Protein AF-A0A846X048-F1 (af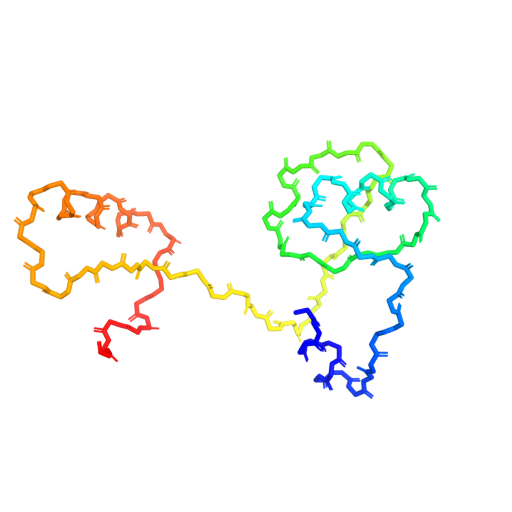db_monomer_lite)

Organism: NCBI:txid44753

pLDDT: mean 86.76, std 13.78, range [33.53, 97.38]

Secondary structure (DSSP, 8-state):
-HHHHHHTT-----S---S-HHHHHHHHHTTS------GGGGGS--TT------TTPPPPPP-----TT---HHHHHHHHHHHTTTT--STT---

Structure (mmCIF, N/CA/C/O backbone):
data_AF-A0A846X048-F1
#
_entry.id   AF-A0A846X048-F1
#
loop_
_atom_site.group_PDB
_atom_site.id
_atom_site.type_symbol
_atom_site.label_atom_id
_atom_site.label_alt_id
_atom_site.label_comp_id
_atom_site.label_asym_id
_atom_site.label_entity_id
_atom_site.label_seq_id
_atom_site.pdbx_PDB_ins_code
_atom_site.Cartn_x
_atom_site.Cartn_y
_atom_site.Cartn_z
_atom_site.occupancy
_atom_site.B_iso_or_equiv
_atom_site.auth_seq_id
_atom_site.auth_comp_id
_atom_site.auth_asym_id
_atom_site.auth_atom_id
_atom_site.pdbx_PDB_model_num
ATOM 1 N N . MET A 1 1 ? -6.714 -0.535 -4.211 1.00 75.38 1 MET A N 1
ATOM 2 C CA . MET A 1 1 ? -7.316 -0.101 -2.929 1.00 75.38 1 MET A CA 1
ATOM 3 C C . MET A 1 1 ? -8.778 0.300 -3.096 1.00 75.38 1 MET A C 1
ATOM 5 O O . MET A 1 1 ? -9.628 -0.498 -2.744 1.00 75.38 1 MET A O 1
ATOM 9 N N . VAL A 1 2 ? -9.117 1.455 -3.695 1.00 84.69 2 VAL A N 1
ATOM 10 C CA . VAL A 1 2 ? -10.539 1.811 -3.945 1.00 84.69 2 VAL A CA 1
ATOM 11 C C . VAL A 1 2 ? -11.227 0.793 -4.862 1.00 84.69 2 VAL A C 1
ATOM 13 O O . VAL A 1 2 ? -12.351 0.398 -4.581 1.00 84.69 2 VAL A O 1
ATOM 16 N N . ARG A 1 3 ? -10.525 0.311 -5.900 1.00 85.12 3 ARG A N 1
ATOM 17 C CA . ARG A 1 3 ? -10.995 -0.790 -6.762 1.00 85.12 3 ARG A CA 1
ATOM 18 C C . ARG A 1 3 ? -11.280 -2.070 -5.978 1.00 85.12 3 ARG A C 1
ATOM 20 O O . ARG A 1 3 ? -12.325 -2.662 -6.176 1.00 85.12 3 ARG A O 1
ATOM 27 N N . THR A 1 4 ? -10.416 -2.420 -5.027 1.00 87.19 4 THR A N 1
ATOM 28 C CA . THR A 1 4 ? -10.597 -3.568 -4.128 1.00 87.19 4 THR A CA 1
ATOM 29 C C . THR A 1 4 ? -11.887 -3.446 -3.307 1.00 87.19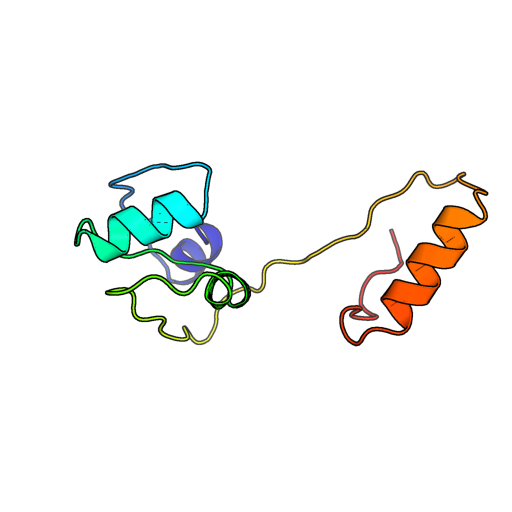 4 THR A C 1
ATOM 31 O O . THR A 1 4 ? -12.671 -4.384 -3.259 1.00 87.19 4 THR A O 1
ATOM 34 N N . CYS A 1 5 ? -12.163 -2.277 -2.715 1.00 89.19 5 CYS A N 1
ATOM 35 C CA . CYS A 1 5 ? -13.426 -2.039 -2.004 1.00 89.19 5 CYS A CA 1
ATOM 36 C C . CYS A 1 5 ? -14.640 -2.102 -2.945 1.00 89.19 5 CYS A C 1
ATOM 38 O O . CYS A 1 5 ? -15.656 -2.701 -2.603 1.00 89.19 5 CYS A O 1
ATOM 40 N N . ALA A 1 6 ? -14.518 -1.521 -4.143 1.00 89.56 6 ALA A N 1
ATOM 41 C CA . ALA A 1 6 ? -15.578 -1.540 -5.145 1.00 89.56 6 ALA A CA 1
ATOM 42 C C . ALA A 1 6 ? -15.881 -2.963 -5.645 1.00 89.56 6 ALA A C 1
ATOM 44 O O . ALA A 1 6 ? -17.049 -3.314 -5.777 1.00 89.56 6 ALA A O 1
ATOM 45 N N . ALA A 1 7 ? -14.856 -3.794 -5.860 1.00 87.88 7 ALA A N 1
ATOM 46 C CA . ALA A 1 7 ? -15.000 -5.209 -6.202 1.00 87.88 7 ALA A CA 1
ATOM 47 C C . ALA A 1 7 ? -15.701 -6.000 -5.084 1.00 87.88 7 ALA A C 1
ATOM 49 O O . ALA A 1 7 ? -16.489 -6.896 -5.366 1.00 87.88 7 ALA A O 1
ATOM 50 N N . ALA A 1 8 ? -15.493 -5.606 -3.824 1.00 88.94 8 ALA A N 1
ATOM 51 C CA . ALA A 1 8 ? -16.224 -6.123 -2.669 1.00 88.94 8 ALA A CA 1
ATOM 52 C C . ALA A 1 8 ? -17.626 -5.496 -2.479 1.00 88.94 8 ALA A C 1
ATOM 54 O O . ALA A 1 8 ? -18.291 -5.765 -1.480 1.00 88.94 8 ALA A O 1
ATOM 55 N N . GLY A 1 9 ? -18.090 -4.648 -3.405 1.00 93.12 9 GLY A N 1
ATOM 56 C CA . GLY A 1 9 ? -19.450 -4.106 -3.415 1.00 93.12 9 GLY A CA 1
ATOM 57 C C . GLY A 1 9 ? -19.683 -2.878 -2.531 1.00 93.12 9 GLY A C 1
ATOM 58 O O . GLY A 1 9 ? -20.836 -2.530 -2.282 1.00 93.12 9 GLY A O 1
ATOM 59 N N . PHE A 1 10 ? -18.633 -2.195 -2.058 1.00 93.38 10 PHE A N 1
ATOM 60 C CA . PHE A 1 10 ? -18.795 -1.003 -1.219 1.00 93.38 10 PHE A CA 1
ATOM 61 C C . PHE A 1 10 ? -17.852 0.150 -1.584 1.00 93.38 10 PHE A C 1
ATOM 63 O O . PHE A 1 10 ? -16.773 -0.023 -2.146 1.00 93.38 10 PHE A O 1
ATOM 70 N N . THR A 1 11 ? -18.249 1.370 -1.214 1.00 92.88 11 THR A N 1
ATOM 71 C CA . THR A 1 11 ? -17.386 2.556 -1.316 1.00 92.88 11 THR A CA 1
ATOM 72 C C . THR A 1 11 ? -16.784 2.869 0.055 1.00 92.88 11 THR A C 1
ATOM 74 O O . THR A 1 11 ? -17.534 3.015 1.021 1.00 92.88 11 THR A O 1
ATOM 77 N N . PRO A 1 12 ? -15.450 2.996 0.187 1.00 91.31 12 PRO A N 1
ATOM 78 C CA . PRO A 1 12 ? -14.832 3.251 1.480 1.00 91.31 12 PRO A CA 1
ATOM 79 C C . PRO A 1 12 ? -15.134 4.676 1.959 1.00 91.31 12 PRO A C 1
ATOM 81 O O . PRO A 1 12 ? -14.978 5.646 1.211 1.00 91.31 12 PRO A O 1
ATOM 84 N N . ARG A 1 13 ? -15.497 4.825 3.237 1.00 91.38 13 ARG A N 1
ATOM 85 C CA . ARG A 1 13 ? -15.611 6.138 3.886 1.00 91.38 13 ARG A CA 1
ATOM 86 C C . ARG A 1 13 ? -14.216 6.647 4.251 1.00 91.38 13 ARG A C 1
ATOM 88 O O . ARG A 1 13 ? -13.588 6.141 5.176 1.00 91.38 13 ARG A O 1
ATOM 95 N N . ARG A 1 14 ? -13.728 7.657 3.530 1.00 89.25 14 ARG A N 1
ATOM 96 C CA . ARG A 1 14 ? -12.396 8.241 3.753 1.00 89.25 14 ARG A CA 1
ATOM 97 C C . ARG A 1 14 ? -12.433 9.239 4.913 1.00 89.25 14 ARG A C 1
ATOM 99 O O . ARG A 1 14 ? -12.937 10.342 4.744 1.00 89.25 14 ARG A O 1
ATOM 106 N N . ALA A 1 15 ? -11.913 8.844 6.076 1.00 90.44 15 ALA A N 1
ATOM 107 C CA . ALA A 1 15 ? -11.756 9.739 7.229 1.00 90.44 15 ALA A CA 1
ATOM 108 C C . ALA A 1 15 ? -10.519 10.645 7.101 1.00 90.44 15 ALA A C 1
ATOM 110 O O . ALA A 1 15 ? -10.566 11.816 7.465 1.00 90.44 15 ALA A O 1
ATOM 111 N N . HIS A 1 16 ? -9.434 10.110 6.537 1.00 92.50 16 HIS A N 1
ATOM 112 C CA . HIS A 1 16 ? -8.169 10.813 6.341 1.00 92.50 16 HIS A CA 1
ATOM 113 C C . HIS A 1 16 ? -7.630 10.541 4.934 1.00 92.50 16 HIS A C 1
ATOM 115 O O . HIS A 1 16 ? -7.796 9.443 4.399 1.00 92.50 16 HIS A O 1
ATOM 121 N N . GLN A 1 17 ? -6.974 11.539 4.342 1.00 92.94 17 GLN A N 1
ATOM 122 C CA . GLN A 1 17 ? -6.258 11.412 3.076 1.00 92.94 17 GLN A CA 1
ATOM 123 C C . GLN A 1 17 ? -4.830 11.913 3.274 1.00 92.94 17 GLN A C 1
ATOM 125 O O . GLN A 1 17 ? -4.618 13.044 3.701 1.00 92.94 17 GLN A O 1
ATOM 130 N N . VAL A 1 18 ? -3.860 11.052 2.974 1.00 94.44 18 VAL A N 1
ATOM 131 C CA . VAL A 1 18 ? -2.428 11.316 3.144 1.00 94.44 18 VAL A CA 1
ATOM 132 C C . VAL A 1 18 ? -1.658 10.792 1.937 1.00 94.44 18 VAL A C 1
ATOM 134 O O . VAL A 1 18 ? -2.104 9.855 1.276 1.00 94.44 18 VAL A O 1
ATOM 137 N N . SER A 1 19 ? -0.502 11.392 1.656 1.00 93.38 19 SER A N 1
ATOM 138 C CA . SER A 1 19 ? 0.309 11.059 0.474 1.00 93.38 19 SER A CA 1
ATOM 139 C C . SER A 1 19 ? 1.412 10.035 0.746 1.00 93.38 19 SER A C 1
ATOM 141 O O . SER A 1 19 ? 1.982 9.493 -0.195 1.00 93.38 19 SER A O 1
ATOM 143 N N . GLN A 1 20 ? 1.748 9.786 2.014 1.00 94.38 20 GLN A N 1
ATOM 144 C CA . GLN A 1 20 ? 2.874 8.938 2.409 1.00 94.38 20 GLN A CA 1
ATOM 145 C C . GLN A 1 20 ? 2.401 7.752 3.250 1.00 94.38 20 GLN A C 1
ATOM 147 O O . GLN A 1 20 ? 1.622 7.915 4.192 1.00 94.38 20 GLN A O 1
ATOM 152 N N . THR A 1 21 ? 2.926 6.563 2.949 1.00 93.94 21 THR A N 1
ATOM 153 C CA . THR A 1 21 ? 2.607 5.329 3.680 1.00 93.94 21 THR A CA 1
ATOM 154 C C . THR A 1 21 ? 3.034 5.403 5.145 1.00 93.94 21 THR A C 1
ATOM 156 O O . THR A 1 21 ? 2.286 4.973 6.012 1.00 93.94 21 THR A O 1
ATOM 159 N N . SER A 1 22 ? 4.186 6.002 5.457 1.00 94.75 22 SER A N 1
ATOM 160 C CA . SER A 1 22 ? 4.641 6.186 6.845 1.00 94.75 22 SER A CA 1
ATOM 161 C C . SER A 1 22 ? 3.652 7.011 7.673 1.00 94.75 22 SER A C 1
ATOM 163 O O . SER A 1 22 ? 3.293 6.618 8.780 1.00 94.75 22 SER A O 1
ATOM 165 N N . THR A 1 23 ? 3.145 8.115 7.118 1.00 95.75 23 THR A N 1
ATOM 166 C CA . THR A 1 23 ? 2.109 8.936 7.759 1.00 95.75 23 THR A CA 1
ATOM 167 C C . THR A 1 23 ? 0.807 8.160 7.928 1.00 95.75 23 THR A C 1
ATOM 169 O O . THR A 1 23 ? 0.186 8.236 8.983 1.00 95.75 23 THR A O 1
ATOM 172 N N . LEU A 1 24 ? 0.404 7.380 6.919 1.00 96.25 24 LEU A N 1
ATOM 173 C CA . LEU A 1 24 ? -0.779 6.523 7.003 1.00 96.25 24 LEU A CA 1
ATOM 174 C C . LEU A 1 24 ? -0.668 5.527 8.165 1.00 96.25 24 LEU A C 1
ATOM 176 O O . LEU A 1 24 ? -1.598 5.412 8.959 1.00 96.25 24 LEU A O 1
ATOM 180 N N . LEU A 1 25 ? 0.481 4.857 8.301 1.00 96.62 25 LEU A N 1
ATOM 181 C CA . LEU A 1 25 ? 0.737 3.913 9.390 1.00 96.62 25 LEU A CA 1
ATOM 182 C C . LEU A 1 25 ? 0.792 4.607 10.756 1.00 96.62 25 LEU A C 1
ATOM 184 O O . LEU A 1 25 ? 0.271 4.061 11.723 1.00 96.62 25 LEU A O 1
ATOM 188 N N . ALA A 1 26 ? 1.343 5.820 10.843 1.00 96.31 26 ALA A N 1
ATOM 189 C CA . ALA A 1 26 ? 1.328 6.604 12.078 1.00 96.31 26 ALA A CA 1
ATOM 190 C C . ALA A 1 26 ? -0.098 6.945 12.543 1.00 96.31 26 ALA A C 1
ATOM 192 O O . ALA A 1 26 ? -0.383 6.871 13.736 1.00 96.31 26 ALA A O 1
ATOM 193 N N . LEU A 1 27 ? -1.015 7.257 11.619 1.00 96.50 27 LEU A N 1
ATOM 194 C CA . LEU A 1 27 ? -2.425 7.475 11.961 1.00 96.50 27 LEU A CA 1
ATOM 195 C C . LEU A 1 27 ? -3.090 6.187 12.475 1.00 96.50 27 LEU A C 1
ATOM 197 O O . LEU A 1 27 ? -3.848 6.236 13.442 1.00 96.50 27 LEU A O 1
ATOM 201 N N . VAL A 1 28 ? -2.778 5.036 11.869 1.00 96.81 28 VAL A N 1
ATOM 202 C CA . VAL A 1 28 ? -3.258 3.726 12.346 1.00 96.81 28 VAL A CA 1
ATOM 203 C C . VAL A 1 28 ? -2.716 3.423 13.745 1.00 96.81 28 VAL A C 1
ATOM 205 O O . VAL A 1 28 ? -3.497 3.084 14.630 1.00 96.81 28 VAL A O 1
ATOM 208 N N . ALA A 1 29 ? -1.414 3.617 13.978 1.00 97.06 29 ALA A N 1
ATOM 209 C CA . ALA A 1 29 ? -0.785 3.423 15.288 1.00 97.06 29 ALA A CA 1
ATOM 210 C C . ALA A 1 29 ? -1.385 4.335 16.371 1.00 97.06 29 ALA A C 1
ATOM 212 O O . ALA A 1 29 ? -1.513 3.935 17.524 1.00 97.06 29 ALA A O 1
ATOM 213 N N . ALA A 1 30 ? -1.794 5.549 15.994 1.00 96.38 30 ALA A N 1
ATOM 214 C CA . ALA A 1 30 ? -2.489 6.489 16.869 1.00 96.38 30 ALA A CA 1
ATOM 215 C C . ALA A 1 30 ? -3.984 6.161 17.081 1.00 96.38 30 ALA A C 1
ATOM 217 O O . ALA A 1 30 ? -4.682 6.911 17.761 1.00 96.38 30 ALA A O 1
ATOM 218 N N . GLY A 1 31 ? -4.499 5.068 16.506 1.00 95.75 31 GLY A N 1
ATOM 219 C CA . GLY A 1 31 ? -5.881 4.616 16.689 1.00 95.75 31 GLY A CA 1
ATOM 220 C C . GLY A 1 31 ? -6.920 5.357 15.841 1.00 95.75 31 GLY A C 1
ATOM 221 O O . GLY A 1 31 ? -8.115 5.242 16.103 1.00 95.75 31 GLY A O 1
ATOM 222 N N . LEU A 1 32 ? -6.504 6.102 14.812 1.00 95.69 32 LEU A N 1
ATOM 223 C CA . LEU A 1 32 ? -7.405 6.908 13.971 1.00 95.69 32 LEU A CA 1
ATOM 224 C C . LEU A 1 32 ? -8.115 6.096 12.870 1.00 95.69 32 LEU A C 1
ATOM 226 O O . LEU A 1 32 ? -8.865 6.655 12.068 1.00 95.69 32 LEU A O 1
ATOM 230 N N . GLY A 1 33 ? -7.906 4.778 12.820 1.00 94.25 33 GLY A N 1
ATOM 231 C CA . GLY A 1 33 ? -8.639 3.870 11.941 1.00 94.25 33 GLY A CA 1
ATOM 232 C C . GLY A 1 33 ? -7.786 2.730 11.396 1.00 94.25 33 GLY A C 1
ATOM 233 O O . GLY A 1 33 ? -6.831 2.290 12.027 1.00 94.25 33 GLY A O 1
ATOM 234 N N . ILE A 1 34 ? -8.153 2.262 10.201 1.00 95.00 34 ILE A N 1
ATOM 235 C CA . ILE A 1 34 ? -7.463 1.197 9.464 1.00 95.00 34 ILE A CA 1
ATOM 236 C C . ILE A 1 34 ? -7.018 1.693 8.090 1.00 95.00 34 ILE A C 1
ATOM 238 O O . ILE A 1 34 ? -7.582 2.642 7.539 1.00 95.00 34 ILE A O 1
ATOM 242 N N . ALA A 1 35 ? -6.037 1.007 7.515 1.00 94.00 35 ALA A N 1
ATOM 243 C CA . ALA A 1 35 ? -5.535 1.275 6.180 1.00 94.00 35 ALA A CA 1
ATOM 244 C C . ALA A 1 35 ? -5.415 -0.025 5.387 1.00 94.00 35 ALA A C 1
ATOM 246 O O . ALA A 1 35 ? -4.969 -1.043 5.909 1.00 94.00 35 ALA A O 1
ATOM 247 N N . LEU A 1 36 ? -5.778 0.033 4.109 1.00 92.00 36 LEU A N 1
ATOM 248 C CA . LEU A 1 36 ? -5.446 -1.009 3.149 1.00 92.00 36 LEU A CA 1
ATOM 249 C C . LEU A 1 36 ? -4.122 -0.606 2.484 1.00 92.00 36 LEU A C 1
ATOM 251 O O . LEU A 1 36 ? -3.987 0.538 2.040 1.00 92.00 36 LEU A O 1
ATOM 255 N N . VAL A 1 37 ? -3.147 -1.514 2.449 1.00 91.69 37 VAL A N 1
ATOM 256 C CA . VAL A 1 37 ? -1.790 -1.259 1.938 1.00 91.69 37 VAL A CA 1
ATOM 257 C C . VAL A 1 37 ? -1.273 -2.462 1.142 1.00 91.69 37 VAL A C 1
ATOM 259 O O . VAL A 1 37 ? -1.712 -3.584 1.395 1.00 91.69 37 VAL A O 1
ATOM 262 N N . PRO A 1 38 ? -0.339 -2.275 0.191 1.00 90.25 38 PRO A N 1
ATOM 263 C CA . PRO A 1 38 ? 0.393 -3.391 -0.404 1.00 90.25 38 PRO A CA 1
ATOM 264 C C . PRO A 1 38 ? 1.215 -4.136 0.653 1.00 90.25 38 PRO A C 1
ATOM 266 O O . PRO A 1 38 ? 1.711 -3.516 1.595 1.00 90.25 38 PRO A O 1
ATOM 269 N N . ARG A 1 39 ? 1.445 -5.442 0.455 1.00 89.62 39 ARG A N 1
ATOM 270 C CA . ARG A 1 39 ? 2.246 -6.283 1.370 1.00 89.62 39 ARG A CA 1
ATOM 271 C C . ARG A 1 39 ? 3.614 -5.670 1.697 1.00 89.62 39 ARG A C 1
ATOM 273 O O . ARG A 1 39 ? 4.053 -5.726 2.840 1.00 89.62 39 ARG A O 1
ATOM 280 N N . THR A 1 40 ? 4.255 -5.030 0.718 1.00 89.75 40 THR A N 1
ATOM 281 C CA . THR A 1 40 ? 5.574 -4.385 0.855 1.00 89.75 40 THR A CA 1
ATOM 282 C C . THR A 1 40 ? 5.613 -3.254 1.884 1.00 89.75 40 THR A C 1
ATOM 284 O O . THR A 1 40 ? 6.687 -2.936 2.396 1.00 89.75 40 THR A O 1
ATOM 287 N N . ALA A 1 41 ? 4.467 -2.666 2.245 1.00 92.38 41 ALA A N 1
ATOM 288 C CA . ALA A 1 41 ? 4.393 -1.664 3.306 1.00 92.38 41 ALA A CA 1
ATOM 289 C C . ALA A 1 41 ? 4.774 -2.231 4.682 1.00 92.38 41 ALA A C 1
ATOM 291 O O . ALA A 1 41 ? 5.166 -1.457 5.553 1.00 92.38 41 ALA A O 1
ATOM 292 N N . ASN A 1 42 ? 4.731 -3.559 4.868 1.00 92.19 42 ASN A N 1
ATOM 293 C CA . ASN A 1 42 ? 5.195 -4.194 6.101 1.00 92.19 42 ASN A CA 1
ATOM 294 C C . ASN A 1 42 ? 6.704 -4.005 6.344 1.00 92.19 42 ASN A C 1
ATOM 296 O O . ASN A 1 42 ? 7.164 -4.221 7.457 1.00 92.19 42 ASN A O 1
ATOM 300 N N . SER A 1 43 ? 7.479 -3.569 5.346 1.00 93.00 43 SER A N 1
ATOM 301 C CA . SER A 1 43 ? 8.882 -3.189 5.549 1.00 93.00 43 SER A CA 1
ATOM 302 C C . SER A 1 43 ? 9.029 -2.031 6.545 1.00 93.00 43 SER A C 1
ATOM 304 O O . SER A 1 43 ? 10.055 -1.914 7.212 1.00 93.00 43 SER A O 1
ATOM 306 N N . ILE A 1 44 ? 7.986 -1.206 6.698 1.00 93.06 44 ILE A N 1
ATOM 307 C CA . ILE A 1 44 ? 7.903 -0.150 7.706 1.00 93.06 44 ILE A CA 1
ATOM 308 C C . ILE A 1 44 ? 7.287 -0.743 8.977 1.00 93.06 44 ILE A C 1
ATOM 310 O O . ILE A 1 44 ? 6.069 -0.772 9.158 1.00 93.06 44 ILE A O 1
ATOM 314 N N . GLN A 1 45 ? 8.148 -1.219 9.871 1.00 90.88 45 GLN A N 1
ATOM 315 C CA . GLN A 1 45 ? 7.747 -1.708 11.187 1.00 90.88 45 GLN A CA 1
ATOM 316 C C . GLN A 1 45 ? 7.503 -0.521 12.124 1.00 90.88 45 GLN A C 1
ATOM 318 O O . GLN A 1 45 ? 8.443 0.165 12.525 1.00 90.88 45 GLN A O 1
ATOM 323 N N . LEU A 1 46 ? 6.237 -0.272 12.465 1.00 93.56 46 LEU A N 1
ATOM 324 C CA . LEU A 1 46 ? 5.845 0.776 13.403 1.00 93.56 46 LEU A CA 1
ATOM 325 C C . LEU A 1 46 ? 5.168 0.147 14.633 1.00 93.56 46 LEU A C 1
ATOM 327 O O . LEU A 1 46 ? 4.195 -0.594 14.464 1.00 93.56 46 LEU A O 1
ATOM 331 N N . PRO A 1 47 ? 5.644 0.426 15.864 1.00 94.00 47 PRO A N 1
ATOM 332 C CA . PRO A 1 47 ? 5.008 -0.080 17.075 1.00 94.00 47 PRO A CA 1
ATOM 333 C C . PRO A 1 47 ? 3.519 0.277 17.134 1.00 94.00 47 PRO A C 1
ATOM 335 O O . PRO A 1 47 ? 3.129 1.400 16.822 1.00 94.00 47 PRO A O 1
ATOM 338 N N . GLY A 1 48 ? 2.692 -0.687 17.540 1.00 92.69 48 GLY A N 1
ATOM 339 C CA . GLY A 1 48 ? 1.238 -0.516 17.619 1.00 92.69 48 GLY A CA 1
ATOM 340 C C . GLY A 1 48 ? 0.487 -0.742 16.302 1.00 92.69 48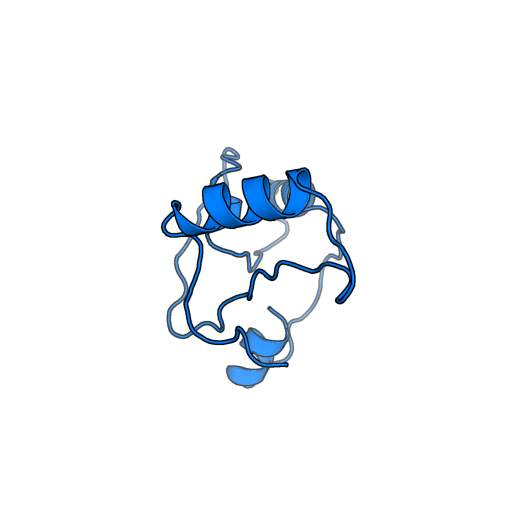 GLY A C 1
ATOM 341 O O . GLY A 1 48 ? -0.737 -0.651 16.292 1.00 92.69 48 GLY A O 1
ATOM 342 N N . VAL A 1 49 ? 1.177 -1.074 15.204 1.00 97.38 49 VAL A N 1
ATOM 343 C CA . VAL A 1 49 ? 0.538 -1.480 13.944 1.00 97.38 49 VAL A CA 1
ATOM 344 C C . VAL A 1 49 ? 0.581 -2.996 13.794 1.00 97.38 49 VAL A C 1
ATOM 346 O O . VAL A 1 49 ? 1.644 -3.611 13.841 1.00 97.38 49 VAL A O 1
ATOM 349 N N . HIS A 1 50 ? -0.581 -3.589 13.535 1.00 95.88 50 HIS A N 1
ATOM 350 C CA . HIS A 1 50 ? -0.705 -4.994 13.168 1.00 95.88 50 HIS A CA 1
ATOM 351 C C . HIS A 1 50 ? -1.112 -5.107 11.700 1.00 95.88 50 HIS A C 1
ATOM 353 O O . HIS A 1 50 ? -2.131 -4.554 11.285 1.00 95.88 50 HIS A O 1
ATOM 359 N N . PHE A 1 51 ? -0.314 -5.829 10.915 1.00 96.19 51 PHE A N 1
ATOM 360 C CA . PHE A 1 51 ? -0.628 -6.133 9.523 1.00 96.19 51 PHE A CA 1
ATOM 361 C C . PHE A 1 51 ? -1.441 -7.424 9.451 1.00 96.19 51 PHE A C 1
ATOM 363 O O . PHE A 1 51 ? -1.065 -8.430 10.052 1.00 96.19 51 PHE A O 1
ATOM 370 N N . VAL A 1 52 ? -2.543 -7.388 8.706 1.00 94.25 52 VAL A N 1
ATOM 371 C CA . VAL A 1 52 ? -3.415 -8.541 8.469 1.00 94.25 52 VAL A CA 1
ATOM 372 C C . VAL A 1 52 ? -3.496 -8.766 6.966 1.00 94.25 52 VAL A C 1
ATOM 374 O O . VAL A 1 52 ? -3.829 -7.844 6.220 1.00 94.25 52 VAL A O 1
ATOM 377 N N . ASP A 1 53 ? -3.181 -9.985 6.532 1.00 91.88 53 ASP A N 1
ATOM 378 C CA . ASP A 1 53 ? -3.300 -10.372 5.129 1.00 91.88 53 ASP A CA 1
ATOM 379 C C . ASP A 1 53 ? -4.778 -10.444 4.733 1.00 91.88 53 ASP A C 1
ATOM 381 O O . ASP A 1 53 ? -5.596 -11.045 5.432 1.00 91.88 53 ASP A O 1
ATOM 385 N N . LEU A 1 54 ? -5.116 -9.827 3.599 1.00 89.19 54 LEU A N 1
ATOM 386 C CA . LEU A 1 54 ? -6.474 -9.813 3.072 1.00 89.19 54 LEU A CA 1
ATOM 387 C C . LEU A 1 54 ? -6.556 -10.734 1.837 1.00 89.19 54 LEU A C 1
ATOM 389 O O . LEU A 1 54 ? -5.847 -10.475 0.855 1.00 89.19 54 LEU A O 1
ATOM 393 N N . PRO A 1 55 ? -7.377 -11.802 1.869 1.00 84.62 55 PRO A N 1
ATOM 394 C CA . PRO A 1 55 ? -7.554 -12.697 0.728 1.00 84.62 55 PRO A CA 1
ATOM 395 C C . PRO A 1 55 ? -8.300 -11.998 -0.417 1.00 84.62 55 PRO A C 1
ATOM 397 O O . PRO A 1 55 ? -8.949 -10.973 -0.210 1.00 84.62 55 PRO A O 1
ATOM 400 N N . ASP A 1 56 ? -8.191 -12.557 -1.625 1.00 80.44 56 ASP A N 1
ATOM 401 C CA . ASP A 1 56 ? -8.937 -12.131 -2.821 1.00 80.44 56 ASP A CA 1
ATOM 402 C C . ASP A 1 56 ? -8.795 -10.639 -3.169 1.00 80.44 56 ASP A C 1
ATOM 404 O O . ASP A 1 56 ? -9.726 -9.977 -3.635 1.00 80.44 56 ASP A O 1
ATOM 408 N N . THR A 1 57 ? -7.601 -10.085 -2.946 1.00 79.19 57 THR A N 1
ATOM 409 C CA . THR A 1 57 ? -7.294 -8.695 -3.289 1.00 79.19 57 THR A CA 1
ATOM 410 C C . THR A 1 57 ? -6.618 -8.574 -4.648 1.00 79.19 57 THR A C 1
ATOM 412 O O . THR A 1 57 ? -5.739 -9.355 -5.004 1.00 79.19 57 THR A O 1
ATOM 415 N N . GLU A 1 58 ? -7.001 -7.545 -5.408 1.00 77.19 58 GLU A N 1
ATOM 416 C CA . GLU A 1 58 ? -6.254 -7.156 -6.605 1.00 77.19 58 GLU A CA 1
ATOM 417 C C . GLU A 1 58 ? -4.816 -6.763 -6.234 1.00 77.19 58 GLU A C 1
ATOM 419 O O . GLU A 1 58 ? -4.594 -5.907 -5.367 1.00 77.19 58 GLU A O 1
ATOM 424 N N . SER A 1 59 ? -3.843 -7.349 -6.932 1.00 79.00 59 SER A N 1
ATOM 425 C CA . SER A 1 59 ? -2.439 -6.959 -6.841 1.00 79.00 59 SER A CA 1
ATOM 426 C C . SER A 1 59 ? -2.212 -5.577 -7.449 1.00 79.00 59 SER A C 1
ATOM 428 O O . SER A 1 59 ? -2.833 -5.204 -8.445 1.00 79.00 59 SER A O 1
ATOM 430 N N . VAL A 1 60 ? -1.269 -4.828 -6.884 1.00 79.69 60 VAL A N 1
ATOM 431 C CA . VAL A 1 60 ? -0.756 -3.612 -7.521 1.00 79.69 60 VAL A CA 1
ATOM 432 C C . VAL A 1 60 ? 0.381 -4.015 -8.456 1.00 79.69 60 VAL A C 1
ATOM 434 O O . VAL A 1 60 ? 1.355 -4.609 -8.005 1.00 79.69 60 VAL A O 1
ATOM 437 N N . GLU A 1 61 ? 0.240 -3.711 -9.746 1.00 82.50 61 GLU A N 1
ATOM 438 C CA . GLU A 1 61 ? 1.260 -3.981 -10.766 1.00 82.50 61 GLU A CA 1
ATOM 439 C C . GLU A 1 61 ? 2.406 -2.966 -10.639 1.00 82.50 61 GLU A C 1
ATOM 441 O 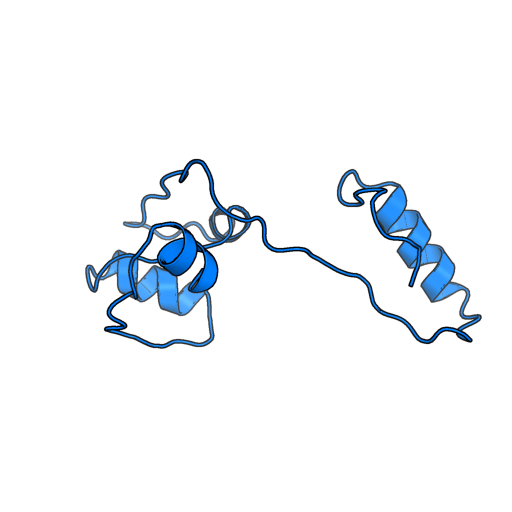O . GLU A 1 61 ? 2.172 -1.756 -10.551 1.00 82.50 61 GLU A O 1
ATOM 446 N N . LEU A 1 62 ? 3.645 -3.461 -10.610 1.00 83.81 62 LEU A N 1
ATOM 447 C CA . LEU A 1 62 ? 4.851 -2.644 -10.706 1.00 83.81 62 LEU A CA 1
ATOM 448 C C . LEU A 1 62 ? 5.372 -2.748 -12.138 1.00 83.81 62 LEU A C 1
ATOM 450 O O . LEU A 1 62 ? 5.607 -3.848 -12.624 1.00 83.81 62 LEU A O 1
ATOM 454 N N . ALA A 1 63 ? 5.553 -1.608 -12.799 1.00 88.62 63 ALA A N 1
ATOM 455 C CA . ALA A 1 63 ? 6.000 -1.556 -14.184 1.00 88.62 63 ALA A CA 1
ATOM 456 C C . ALA A 1 63 ? 7.316 -0.789 -14.317 1.00 88.62 63 ALA A C 1
ATOM 458 O O . ALA A 1 63 ? 7.567 0.191 -13.610 1.00 88.62 63 ALA A O 1
ATOM 459 N N . LEU A 1 64 ? 8.128 -1.224 -15.274 1.00 89.19 64 LEU A N 1
ATOM 460 C CA . LEU A 1 64 ? 9.291 -0.497 -15.759 1.00 89.19 64 LEU A CA 1
ATOM 461 C C . LEU A 1 64 ? 8.889 0.255 -17.030 1.00 89.19 64 LEU A C 1
ATOM 463 O O . LEU A 1 64 ? 8.200 -0.295 -17.884 1.00 89.19 64 LEU A O 1
ATOM 467 N N . ALA A 1 65 ? 9.318 1.509 -17.156 1.00 91.50 65 ALA A N 1
ATOM 468 C CA . ALA A 1 65 ? 9.031 2.334 -18.323 1.00 91.50 65 ALA A CA 1
ATOM 469 C C . ALA A 1 65 ? 10.310 3.005 -18.825 1.00 91.50 65 ALA A C 1
ATOM 471 O O . ALA A 1 65 ? 11.071 3.588 -18.052 1.00 91.50 65 ALA A O 1
ATOM 472 N N . TRP A 1 66 ? 10.530 2.933 -20.133 1.00 93.69 66 TRP A N 1
ATOM 473 C CA . TRP A 1 66 ? 11.648 3.562 -20.828 1.00 93.69 66 TRP A CA 1
ATOM 474 C C . TRP A 1 66 ? 11.193 4.034 -22.214 1.00 93.69 66 TRP A C 1
ATOM 476 O O . TRP A 1 66 ? 10.102 3.697 -22.676 1.00 93.69 66 TRP A O 1
ATOM 486 N N . ARG A 1 67 ? 12.008 4.858 -22.879 1.00 94.06 67 ARG A N 1
ATOM 487 C CA . ARG A 1 67 ? 11.730 5.285 -24.259 1.00 94.06 67 ARG A CA 1
ATOM 488 C C . ARG A 1 67 ? 12.018 4.132 -25.216 1.00 94.06 67 ARG A C 1
ATOM 490 O O . ARG A 1 67 ? 13.074 3.520 -25.122 1.00 94.06 67 ARG A O 1
ATOM 497 N N . THR A 1 68 ? 11.143 3.903 -26.191 1.00 90.56 68 THR A N 1
ATOM 498 C CA . THR A 1 68 ? 11.261 2.789 -27.150 1.00 90.56 68 THR A CA 1
ATOM 499 C C . THR A 1 68 ? 12.580 2.778 -27.933 1.00 90.56 68 THR A C 1
ATOM 501 O O . THR A 1 68 ? 13.084 1.711 -28.257 1.00 90.56 68 THR A O 1
ATOM 504 N N . ALA A 1 69 ? 13.153 3.950 -28.219 1.00 90.88 69 ALA A N 1
ATOM 505 C CA . ALA A 1 69 ? 14.389 4.102 -28.994 1.00 90.88 69 ALA A CA 1
ATOM 506 C C . ALA A 1 69 ? 15.644 4.351 -28.127 1.00 90.88 69 ALA A C 1
ATOM 508 O O . ALA A 1 69 ? 16.591 4.974 -28.596 1.00 90.88 69 ALA A O 1
ATOM 509 N N . ASP A 1 70 ? 15.639 3.949 -26.853 1.00 89.44 70 ASP A N 1
ATOM 510 C CA . ASP A 1 70 ? 16.788 4.129 -25.956 1.00 89.44 70 ASP A CA 1
ATOM 511 C C . ASP A 1 70 ? 17.820 3.000 -26.137 1.00 89.44 70 ASP A C 1
ATOM 513 O O . ASP A 1 70 ? 17.535 1.838 -25.849 1.00 89.44 70 ASP A O 1
ATOM 517 N N . ASP A 1 71 ? 19.018 3.344 -26.616 1.00 91.00 71 ASP A N 1
ATOM 518 C CA . ASP A 1 71 ? 20.137 2.427 -26.873 1.00 91.00 71 ASP A CA 1
ATOM 519 C C . ASP A 1 71 ? 21.205 2.449 -25.763 1.00 91.00 71 ASP A C 1
ATOM 521 O O . ASP A 1 71 ? 22.299 1.900 -25.917 1.00 91.00 71 ASP A O 1
ATOM 525 N N . SER A 1 72 ? 20.894 3.056 -24.611 1.00 96.12 72 SER A N 1
ATOM 526 C CA . SER A 1 72 ? 21.831 3.190 -23.503 1.00 96.12 72 SER A CA 1
ATOM 527 C C . SER A 1 72 ? 22.294 1.824 -22.977 1.00 96.12 72 SER A C 1
ATOM 529 O O . SER A 1 72 ? 21.484 1.035 -22.470 1.00 96.12 72 SER A O 1
ATOM 531 N N . PRO A 1 73 ? 23.614 1.555 -22.940 1.00 95.12 73 PRO A N 1
ATOM 532 C CA . PRO A 1 73 ? 24.145 0.346 -22.315 1.00 95.12 73 PRO A CA 1
ATOM 533 C C . PRO A 1 73 ? 23.784 0.227 -20.827 1.00 95.12 73 PRO A C 1
ATOM 535 O O . PRO A 1 73 ? 23.788 -0.874 -20.276 1.00 95.12 73 PRO A O 1
ATOM 538 N N . LEU A 1 74 ? 23.480 1.347 -20.156 1.00 95.56 74 LEU A N 1
ATOM 539 C CA . LEU A 1 74 ? 23.021 1.349 -18.769 1.00 95.56 74 LEU A CA 1
ATOM 540 C C . LEU A 1 74 ? 21.609 0.769 -18.648 1.00 95.56 74 LEU A C 1
ATOM 542 O O . LEU A 1 74 ? 21.381 -0.043 -17.755 1.00 95.56 74 LEU A O 1
ATOM 546 N N . LEU A 1 75 ? 20.694 1.135 -19.553 1.00 94.50 75 LEU A N 1
ATOM 547 C CA . LEU A 1 75 ? 19.334 0.593 -19.570 1.00 94.50 75 LEU A CA 1
ATOM 548 C C . LEU A 1 75 ? 19.374 -0.929 -19.730 1.00 94.50 75 LEU A C 1
ATOM 550 O O . LEU A 1 75 ? 18.797 -1.644 -18.915 1.00 94.50 75 LEU A O 1
ATOM 554 N N . ALA A 1 76 ? 20.147 -1.427 -20.700 1.00 92.25 76 ALA A N 1
ATOM 555 C CA . ALA A 1 76 ? 20.320 -2.863 -20.911 1.00 92.25 76 ALA A CA 1
ATOM 556 C C . ALA A 1 76 ? 20.866 -3.581 -19.661 1.00 92.25 76 ALA A C 1
ATOM 558 O O . ALA A 1 76 ? 20.405 -4.665 -19.303 1.00 92.25 76 ALA A O 1
ATOM 559 N N . ARG A 1 77 ? 21.828 -2.971 -18.955 1.00 94.06 77 ARG A N 1
ATOM 560 C CA . ARG A 1 77 ? 22.391 -3.537 -17.719 1.00 94.06 77 ARG A CA 1
ATOM 561 C C . ARG A 1 77 ? 21.384 -3.568 -16.572 1.00 94.06 77 ARG A C 1
ATOM 563 O O . ARG A 1 77 ? 21.355 -4.564 -15.857 1.00 94.06 77 ARG A O 1
ATOM 570 N N . VAL A 1 78 ? 20.589 -2.511 -16.399 1.00 93.25 78 VAL A N 1
ATOM 571 C CA . VAL A 1 78 ? 19.556 -2.437 -15.354 1.00 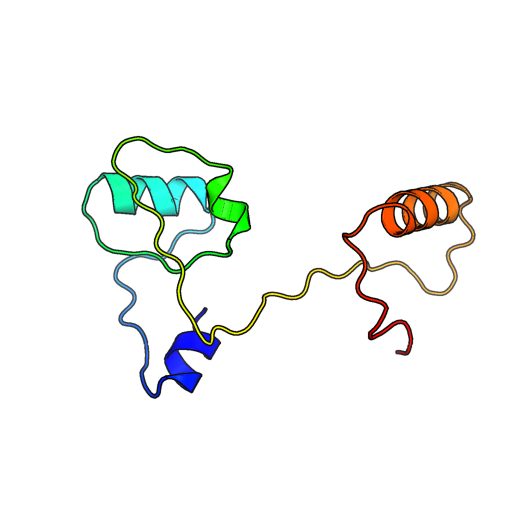93.25 78 VAL A CA 1
ATOM 572 C C . VAL A 1 78 ? 18.449 -3.450 -15.622 1.00 93.25 78 VAL A C 1
ATOM 574 O O . VAL A 1 78 ? 18.109 -4.204 -14.718 1.00 93.25 78 VAL A O 1
ATOM 577 N N . LEU A 1 79 ? 17.936 -3.527 -16.855 1.00 91.44 79 LEU A N 1
ATOM 578 C CA . LEU A 1 79 ? 16.902 -4.501 -17.221 1.00 91.44 79 LEU A CA 1
ATOM 579 C C . LEU A 1 79 ? 17.373 -5.936 -16.980 1.00 91.44 79 LEU A C 1
ATOM 581 O O . LEU A 1 79 ? 16.641 -6.719 -16.388 1.00 91.44 79 LEU A O 1
ATOM 585 N N . ARG A 1 80 ? 18.620 -6.253 -17.348 1.00 90.81 80 ARG A N 1
ATOM 586 C CA . ARG A 1 80 ? 19.215 -7.565 -17.072 1.00 90.81 80 ARG A CA 1
ATOM 587 C C . ARG A 1 80 ? 19.329 -7.856 -15.570 1.00 90.81 80 ARG A C 1
ATOM 589 O O . ARG A 1 80 ? 18.967 -8.939 -15.133 1.00 90.81 80 ARG A O 1
ATOM 596 N N . ALA A 1 81 ? 19.806 -6.897 -14.775 1.00 91.88 81 ALA A N 1
ATOM 597 C CA . ALA A 1 81 ? 19.918 -7.080 -13.326 1.00 91.88 81 ALA A CA 1
ATOM 598 C C . ALA A 1 81 ? 18.543 -7.294 -12.663 1.00 91.88 81 ALA A C 1
ATOM 600 O O . ALA A 1 81 ? 18.415 -8.078 -11.725 1.00 91.88 81 ALA A O 1
ATOM 601 N N . LEU A 1 82 ? 17.507 -6.618 -13.169 1.00 90.62 82 LEU A N 1
ATOM 602 C CA . LEU A 1 82 ? 16.135 -6.772 -12.689 1.00 90.62 82 LEU A CA 1
ATOM 603 C C . LEU A 1 82 ? 15.482 -8.082 -13.162 1.00 90.62 82 LEU A C 1
ATOM 605 O O . LEU A 1 82 ? 14.721 -8.664 -12.400 1.00 90.62 82 LEU A O 1
ATOM 609 N N . SER A 1 83 ? 15.799 -8.586 -14.361 1.00 85.69 83 SER A N 1
ATOM 610 C CA . SER A 1 83 ? 15.316 -9.902 -14.821 1.00 85.69 83 SER A CA 1
ATOM 611 C C . SER A 1 83 ? 15.972 -11.073 -14.087 1.00 85.69 83 SER A C 1
ATOM 613 O O . SER A 1 83 ? 15.404 -12.152 -14.006 1.00 85.69 83 SER A O 1
ATOM 615 N N . GLU A 1 84 ? 17.180 -10.877 -13.550 1.00 86.38 84 GLU A N 1
ATOM 616 C CA . GLU A 1 84 ? 17.844 -11.863 -12.681 1.00 86.38 84 GLU A CA 1
ATOM 617 C C . GLU A 1 84 ? 17.215 -11.921 -11.278 1.00 86.38 84 GLU A C 1
ATOM 619 O O . GLU A 1 84 ? 17.501 -12.832 -10.502 1.00 86.38 84 GLU A O 1
ATOM 624 N N . THR A 1 85 ? 16.361 -10.953 -10.937 1.00 78.62 85 THR A N 1
ATOM 625 C CA . THR A 1 85 ? 15.577 -10.977 -9.705 1.00 78.62 85 THR A CA 1
ATOM 626 C C . THR A 1 85 ? 14.201 -11.589 -9.978 1.00 78.62 85 THR A C 1
ATOM 628 O O . THR A 1 85 ? 13.591 -11.325 -11.010 1.00 78.62 85 THR A O 1
ATOM 631 N N . ASP A 1 86 ? 13.653 -12.332 -9.011 1.00 68.06 86 ASP A N 1
ATOM 632 C CA . ASP A 1 86 ? 12.291 -12.915 -9.043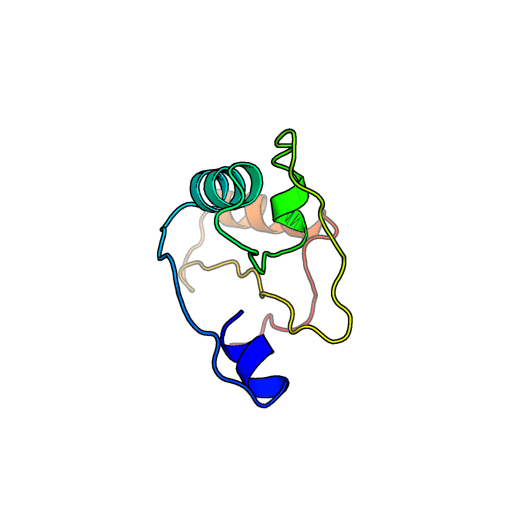 1.00 68.06 86 ASP A CA 1
ATOM 633 C C . ASP A 1 86 ? 11.174 -11.843 -8.919 1.00 68.06 86 ASP A C 1
ATOM 635 O O . ASP A 1 86 ? 10.100 -12.051 -8.364 1.00 68.06 86 ASP A O 1
ATOM 639 N N . LEU A 1 87 ? 11.482 -10.620 -9.360 1.00 67.94 87 LEU A N 1
ATOM 640 C CA . LEU A 1 87 ? 10.637 -9.427 -9.358 1.00 67.94 87 LEU A CA 1
ATOM 641 C C . LEU A 1 87 ? 9.948 -9.209 -10.712 1.00 67.94 87 LEU A C 1
ATOM 643 O O . LEU A 1 87 ? 9.099 -8.323 -10.816 1.00 67.94 87 LEU A O 1
ATOM 647 N N . THR A 1 88 ? 10.323 -9.972 -11.742 1.00 62.22 88 THR A N 1
ATOM 648 C CA . THR A 1 88 ? 9.743 -9.869 -13.083 1.00 62.22 88 THR A CA 1
ATOM 649 C C . THR A 1 88 ? 8.733 -10.989 -13.314 1.00 62.22 88 THR A C 1
ATOM 651 O O . THR A 1 88 ? 9.038 -12.163 -13.159 1.00 62.22 88 THR A O 1
ATOM 654 N N . ASP A 1 89 ? 7.501 -10.607 -13.645 1.00 59.22 89 ASP A N 1
ATOM 655 C CA . ASP A 1 89 ? 6.465 -11.516 -14.131 1.00 59.22 89 ASP A CA 1
ATOM 656 C C . ASP A 1 89 ? 6.469 -11.421 -15.663 1.00 59.22 89 ASP A C 1
ATOM 658 O O . ASP A 1 89 ? 6.240 -10.341 -16.211 1.00 59.22 89 ASP A O 1
ATOM 662 N N . ASP A 1 90 ? 6.744 -12.530 -16.357 1.00 51.38 90 ASP A N 1
ATOM 663 C CA . ASP A 1 90 ? 6.895 -12.610 -17.826 1.00 51.38 90 ASP A CA 1
ATOM 664 C C . ASP A 1 90 ? 5.626 -12.202 -18.613 1.00 51.38 90 ASP A C 1
ATOM 666 O O . ASP A 1 90 ? 5.596 -12.147 -19.847 1.00 51.38 90 ASP A O 1
ATOM 670 N N . ARG A 1 91 ? 4.536 -11.889 -17.913 1.00 48.66 91 ARG A N 1
ATOM 671 C CA . ARG A 1 91 ? 3.231 -11.539 -18.469 1.00 48.66 91 ARG A CA 1
ATOM 672 C C . ARG A 1 91 ? 3.102 -10.031 -18.721 1.00 48.66 91 ARG A C 1
ATOM 674 O O . ARG A 1 91 ? 2.364 -9.395 -17.982 1.00 48.66 91 ARG A O 1
ATOM 681 N N . LYS A 1 92 ? 3.766 -9.466 -19.750 1.00 42.56 92 LYS A N 1
ATOM 682 C CA . LYS A 1 92 ? 3.343 -8.261 -20.548 1.00 42.56 92 LYS A CA 1
ATOM 683 C C . LYS A 1 92 ? 4.506 -7.500 -21.224 1.00 42.56 92 LYS A C 1
ATOM 685 O O . LYS A 1 92 ? 4.524 -6.273 -21.259 1.00 42.56 92 LYS A O 1
ATOM 690 N N . THR A 1 93 ? 5.458 -8.170 -21.867 1.00 41.19 93 THR A N 1
ATOM 691 C CA . THR A 1 93 ? 6.454 -7.463 -22.713 1.00 41.19 93 THR A CA 1
ATOM 692 C C . THR A 1 93 ? 5.903 -7.031 -24.088 1.00 41.19 93 THR A C 1
ATOM 694 O O . THR A 1 93 ? 6.672 -6.698 -24.982 1.00 41.19 93 THR A O 1
ATOM 697 N N . ALA A 1 94 ? 4.583 -7.032 -24.300 1.00 33.75 94 ALA A N 1
ATOM 698 C CA . ALA A 1 94 ? 3.966 -6.672 -25.577 1.00 33.75 94 ALA A CA 1
ATOM 699 C C . ALA A 1 94 ? 2.942 -5.542 -25.400 1.00 33.75 94 ALA A C 1
ATOM 701 O O . ALA A 1 94 ? 1.758 -5.797 -25.173 1.00 33.75 94 ALA A O 1
ATOM 702 N N . ALA A 1 95 ? 3.414 -4.302 -25.509 1.00 33.53 95 ALA A N 1
ATOM 703 C CA . ALA A 1 95 ? 2.619 -3.140 -25.899 1.00 33.53 95 ALA A CA 1
ATOM 704 C C . ALA A 1 95 ? 3.525 -2.129 -26.609 1.00 33.53 95 ALA A C 1
ATOM 706 O O . ALA A 1 95 ? 4.613 -1.841 -26.062 1.00 33.53 95 ALA A O 1
#

Radius of gyration: 17.87 Å; chains: 1; bounding box: 44×24×47 Å

InterPro domains:
  IPR005119 LysR, substrate-binding [PF03466] (2-84)

Foldseek 3Di:
DQVQQVVVPDGDDDPDDDDDLLVVQVCVQVVVDDDDDAPVSVVDDDPSDDDDDDPPGDDDDDDDDDDPPDPDPVVVVVVVVVVVDPNDDPPDPDD

Sequence (95 aa):
MVRTCAAAGFTPRRAHQVSQTSTLLALVAAGLGIALVPRTANSIQLPGVHFVDLPDTESVELALAWRTADDSPLLARVLRALSETDLTDDRKTAA